Protein AF-A0A1F7ZNK9-F1 (afdb_monomer_lite)

Radius of gyration: 35.62 Å; chains: 1; bounding box: 123×29×44 Å

Foldseek 3Di:
DDDDDDDDDDDDDDDDDDDDDDDDDDDPDDDPPPDPPPPPPPPCDDPVVQVCQQAPDPPAALLEGDAFTFDDCVQPAFWGAYRQLQFIFGQDPRGTHTDGGNNHNPWDDHNNGPIDD

Secondary structure (DSSP, 8-state):
----------------------------------------------HHHHHHHHS--TTS-TTEE-TTSB--GGGTT-EEEETTSSEEEEEETTEEEEEEE-SSTT-EEETTEEEE-

InterPro domains:
  IPR015308 Bubble protein [PF09227] (54-117)
  IPR015308 Bubble protein [cd22742] (54-117)
  IPR036334 Bubble superfamily [SSF103565] (54-117)

Sequence (117 aa):
TKASWTTNNLKSNVVPLNTNTSSTMKATTIFYTLLAATAVSASAVPQNDFEILDTCGAGYGGDQRRTNSPCASSNGDRHFCGCDRTGVVQCKGGKWTEIQDCHSGTCHGGNDGGAVC

Organism: NCBI:txid109264

pLDDT: mean 74.89, std 23.2, range [31.59, 98.56]

Structure (mmCIF, N/CA/C/O backbone):
data_AF-A0A1F7ZNK9-F1
#
_entry.id   AF-A0A1F7ZNK9-F1
#
loop_
_atom_site.group_PDB
_atom_site.id
_atom_site.type_symbol
_atom_site.label_atom_id
_atom_site.label_alt_id
_atom_site.label_comp_id
_atom_site.label_asym_id
_atom_site.label_entity_id
_atom_site.label_seq_id
_atom_site.pdbx_PDB_ins_code
_atom_site.Cartn_x
_atom_site.Cartn_y
_atom_site.Cartn_z
_atom_site.occupancy
_atom_site.B_iso_or_equiv
_atom_site.auth_seq_id
_atom_site.auth_comp_id
_atom_site.auth_asym_id
_atom_site.auth_atom_id
_atom_site.pdbx_PDB_model_num
ATOM 1 N N . THR A 1 1 ? -109.823 1.345 -7.901 1.00 42.72 1 THR A N 1
ATOM 2 C CA . THR A 1 1 ? -108.643 0.513 -7.559 1.00 42.72 1 THR A CA 1
ATOM 3 C C . THR A 1 1 ? -107.895 1.163 -6.405 1.00 42.72 1 THR A C 1
ATOM 5 O O . THR A 1 1 ? -108.017 2.375 -6.270 1.00 42.72 1 THR A O 1
ATOM 8 N N . LYS A 1 2 ? -107.171 0.412 -5.556 1.00 34.88 2 LYS A N 1
ATOM 9 C CA . LYS A 1 2 ? -106.277 0.996 -4.523 1.00 34.88 2 LYS A CA 1
ATOM 10 C C . LYS A 1 2 ? -105.163 1.809 -5.230 1.00 34.88 2 LYS A C 1
ATOM 12 O O . LYS A 1 2 ? -104.760 1.373 -6.302 1.00 34.88 2 LYS A O 1
ATOM 17 N N . ALA A 1 3 ? -104.712 3.006 -4.839 1.00 38.59 3 ALA A N 1
ATOM 18 C CA . ALA A 1 3 ? -104.544 3.704 -3.549 1.00 38.59 3 ALA A CA 1
ATOM 19 C C . ALA A 1 3 ? -103.169 3.500 -2.874 1.00 38.59 3 ALA A C 1
ATOM 21 O O . ALA A 1 3 ? -102.669 2.378 -2.825 1.00 38.59 3 ALA A O 1
ATOM 22 N N . SER A 1 4 ? -102.693 4.580 -2.220 1.00 37.69 4 SER A N 1
ATOM 23 C CA . SER A 1 4 ? -101.709 4.652 -1.105 1.00 37.69 4 SER A CA 1
ATOM 24 C C . SER A 1 4 ? -100.207 4.386 -1.370 1.00 37.69 4 SER A C 1
ATOM 26 O O . SER A 1 4 ? -99.876 3.625 -2.268 1.00 37.69 4 SER A O 1
ATOM 28 N N . TRP A 1 5 ? -99.246 4.955 -0.609 1.00 31.59 5 TRP A N 1
ATOM 29 C CA . TRP A 1 5 ? -99.283 6.001 0.455 1.00 31.59 5 TRP A CA 1
ATOM 30 C C . TRP A 1 5 ? -97.883 6.659 0.657 1.00 31.59 5 TRP A C 1
ATOM 32 O O . TRP A 1 5 ? -96.867 5.997 0.489 1.00 31.59 5 TRP A O 1
ATOM 42 N N . THR A 1 6 ? -97.882 7.913 1.141 1.00 37.34 6 THR A N 1
ATOM 43 C CA . THR A 1 6 ? -96.857 8.641 1.951 1.00 37.34 6 THR A CA 1
ATOM 44 C C . THR A 1 6 ? -95.396 8.847 1.508 1.00 37.34 6 THR A C 1
ATOM 46 O O . THR A 1 6 ? -94.698 7.980 0.999 1.00 37.34 6 THR A O 1
ATOM 49 N N . THR A 1 7 ? -94.925 10.044 1.867 1.00 49.44 7 THR A N 1
ATOM 50 C CA . THR A 1 7 ? -93.542 10.535 1.928 1.00 49.44 7 THR A CA 1
ATOM 51 C C . THR A 1 7 ? -92.747 9.979 3.119 1.00 49.44 7 THR A C 1
ATOM 53 O O . THR A 1 7 ? -93.323 9.526 4.104 1.00 49.44 7 THR A O 1
ATOM 56 N N . ASN A 1 8 ? -91.418 10.144 3.089 1.00 39.19 8 ASN A N 1
ATOM 57 C CA . ASN A 1 8 ? -90.585 10.234 4.294 1.00 39.19 8 ASN A CA 1
ATOM 58 C C . ASN A 1 8 ? -89.520 11.339 4.141 1.00 39.19 8 ASN A C 1
ATOM 60 O O . ASN A 1 8 ? -89.097 11.654 3.031 1.00 39.19 8 ASN A O 1
ATOM 64 N N . ASN A 1 9 ? -89.122 11.950 5.260 1.00 45.28 9 ASN A N 1
ATOM 65 C CA . ASN A 1 9 ? -88.090 12.996 5.340 1.00 45.28 9 ASN A CA 1
ATOM 66 C C . ASN A 1 9 ? -86.701 12.383 5.608 1.00 45.28 9 ASN A C 1
ATOM 68 O O . ASN A 1 9 ? -86.636 11.358 6.278 1.00 45.28 9 ASN A O 1
ATOM 72 N N . LEU A 1 10 ? -85.605 13.052 5.211 1.00 34.53 10 LEU A N 1
ATOM 73 C CA . LEU A 1 10 ? -84.706 13.810 6.119 1.00 34.53 10 LEU A CA 1
ATOM 74 C C . LEU A 1 10 ? -83.434 14.341 5.411 1.00 34.53 10 LEU A C 1
ATOM 76 O O . LEU A 1 10 ? -83.213 14.099 4.228 1.00 34.53 10 LEU A O 1
ATOM 80 N N . LYS A 1 11 ? -82.642 15.152 6.132 1.00 42.97 11 LYS A N 1
ATOM 81 C CA . LYS A 1 11 ? -81.465 15.897 5.640 1.00 42.97 11 LYS A CA 1
ATOM 82 C C . LYS A 1 11 ? -80.131 15.148 5.808 1.00 42.97 11 LYS A C 1
ATOM 84 O O . LYS A 1 11 ? -79.926 14.477 6.809 1.00 42.97 11 LYS A O 1
ATOM 89 N N . SER A 1 12 ? -79.215 15.440 4.879 1.00 49.81 12 SER A N 1
ATOM 90 C CA . SER A 1 12 ? -77.752 15.621 5.016 1.00 49.81 12 SER A CA 1
ATOM 91 C C . SER A 1 12 ? -76.917 14.741 5.965 1.00 49.81 12 SER A C 1
ATOM 93 O O . SER A 1 12 ? -77.010 14.878 7.183 1.00 49.81 12 SER A O 1
ATOM 95 N N . ASN A 1 13 ? -75.863 14.121 5.409 1.00 43.50 13 ASN A N 1
ATOM 96 C CA . ASN A 1 13 ? -74.491 14.623 5.623 1.00 43.50 13 ASN A CA 1
ATOM 97 C C . ASN A 1 13 ? -73.488 14.175 4.528 1.00 43.50 13 ASN A C 1
ATOM 99 O O . ASN A 1 13 ? -73.877 13.505 3.575 1.00 43.50 13 ASN A O 1
ATOM 103 N N . VAL A 1 14 ? -72.241 14.654 4.617 1.00 53.31 14 VAL A N 1
ATOM 104 C CA . VAL A 1 14 ? -71.204 14.688 3.552 1.00 53.31 14 VAL A CA 1
ATOM 105 C C . VAL A 1 14 ? -70.246 13.479 3.592 1.00 53.31 14 VAL A C 1
ATOM 107 O O . VAL A 1 14 ? -69.955 13.025 4.692 1.00 53.31 14 VAL 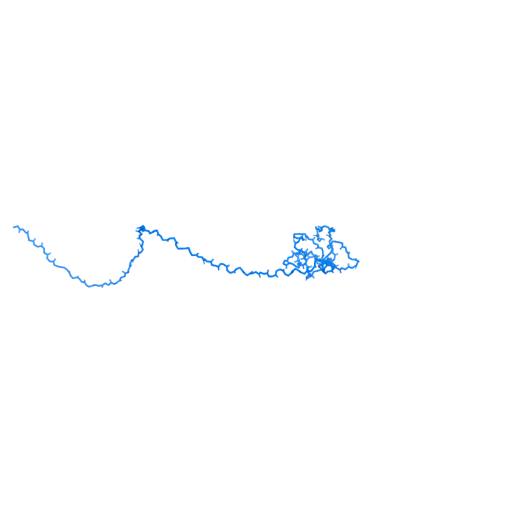A O 1
ATOM 110 N N . VAL A 1 15 ? -69.697 13.029 2.440 1.00 41.62 15 VAL A N 1
ATOM 111 C CA . VAL A 1 15 ? -68.311 12.488 2.225 1.00 41.62 15 VAL A CA 1
ATOM 112 C C . VAL A 1 15 ? -68.092 12.085 0.728 1.00 41.62 15 VAL A C 1
ATOM 114 O O . VAL A 1 15 ? -69.090 11.821 0.057 1.00 41.62 15 VAL A O 1
ATOM 117 N N . PRO A 1 16 ? -66.859 12.107 0.150 1.00 60.56 16 PRO A N 1
ATOM 118 C CA . PRO A 1 16 ? -66.629 12.039 -1.315 1.00 60.56 16 PRO A CA 1
ATOM 119 C C . PRO A 1 16 ? -66.136 10.677 -1.880 1.00 60.56 16 PRO A C 1
ATOM 121 O O . PRO A 1 16 ? -65.835 9.753 -1.130 1.00 60.56 16 PRO A O 1
ATOM 124 N N . LEU A 1 17 ? -65.995 10.580 -3.217 1.00 42.78 17 LEU A N 1
ATOM 125 C CA . LEU A 1 17 ? -65.448 9.428 -3.976 1.00 42.78 17 LEU A CA 1
ATOM 126 C C . LEU A 1 17 ? -64.591 9.902 -5.190 1.00 42.78 17 LEU A C 1
ATOM 128 O O . LEU A 1 17 ? -64.516 11.108 -5.423 1.00 42.78 17 LEU A O 1
ATOM 132 N N . ASN A 1 18 ? -63.887 9.011 -5.918 1.00 41.09 18 ASN A N 1
ATOM 133 C CA . ASN A 1 18 ? -62.693 9.376 -6.717 1.00 41.09 18 ASN A CA 1
ATOM 134 C C . ASN A 1 18 ? -62.417 8.523 -8.000 1.00 41.09 18 ASN A C 1
ATOM 136 O O . ASN A 1 18 ? -62.893 7.396 -8.107 1.00 41.09 18 ASN A O 1
ATOM 140 N N . THR A 1 19 ? -61.518 9.027 -8.870 1.00 43.19 19 THR A N 1
ATOM 141 C CA . THR A 1 19 ? -60.658 8.360 -9.902 1.00 43.19 19 THR A CA 1
ATOM 142 C C . THR A 1 19 ? -61.215 7.688 -11.183 1.00 43.19 19 THR A C 1
ATOM 144 O O . THR A 1 19 ? -61.957 6.724 -11.088 1.00 43.19 19 THR A O 1
ATOM 147 N N . ASN A 1 20 ? -60.600 8.059 -12.337 1.00 43.00 20 ASN A N 1
ATOM 148 C CA . ASN A 1 20 ? -60.267 7.245 -13.549 1.00 43.00 20 ASN A CA 1
ATOM 149 C C . ASN A 1 20 ? -61.437 6.633 -14.386 1.00 43.00 20 ASN A C 1
ATOM 151 O O . ASN A 1 20 ? -62.505 6.384 -13.854 1.00 43.00 20 ASN A O 1
ATOM 155 N N . THR A 1 21 ? -61.388 6.345 -15.705 1.00 43.41 21 THR A N 1
ATOM 156 C CA . THR A 1 21 ? -60.399 6.390 -16.834 1.00 43.41 21 THR A CA 1
ATOM 157 C C . THR A 1 21 ? -61.192 6.273 -18.179 1.00 43.41 21 THR A C 1
ATOM 159 O O . THR A 1 21 ? -62.384 5.997 -18.102 1.00 43.41 21 THR A O 1
ATOM 162 N N . SER A 1 22 ? -60.717 6.386 -19.439 1.00 41.06 22 SER A N 1
ATOM 163 C CA . SER A 1 22 ? -59.427 6.678 -20.126 1.00 41.06 22 SER A CA 1
ATOM 164 C C . SER A 1 22 ? -59.706 7.148 -21.590 1.00 41.06 22 SER A C 1
ATOM 166 O O . SER A 1 22 ? -60.865 7.166 -21.991 1.00 41.06 22 SER A O 1
ATOM 168 N N . SER A 1 23 ? -58.658 7.386 -22.406 1.00 44.84 23 SER A N 1
ATOM 169 C CA . SER A 1 23 ? -58.648 7.526 -23.894 1.00 44.84 23 SER A CA 1
ATOM 170 C C . SER A 1 23 ? -59.412 8.733 -24.500 1.00 44.84 23 SER A C 1
ATOM 172 O O . SER A 1 23 ? -60.594 8.912 -24.264 1.00 44.84 23 SER A O 1
ATOM 174 N N . THR A 1 24 ? -58.858 9.594 -25.370 1.00 44.84 24 THR A N 1
ATOM 175 C CA . THR A 1 24 ? -57.646 9.514 -26.215 1.00 44.84 24 THR A CA 1
ATOM 176 C C . THR A 1 24 ? -57.047 10.914 -26.429 1.00 44.84 24 THR A C 1
ATOM 178 O O . THR A 1 24 ? -57.780 11.826 -26.799 1.00 44.84 24 THR A O 1
ATOM 181 N N . MET A 1 25 ? -55.723 11.088 -26.314 1.00 44.75 25 MET A N 1
ATOM 182 C CA . MET A 1 25 ? -55.027 12.296 -26.795 1.00 44.75 25 MET A CA 1
ATOM 183 C C . MET A 1 25 ? -53.716 11.951 -27.510 1.00 44.75 25 MET A C 1
ATOM 185 O O . MET A 1 25 ? -52.887 11.216 -26.980 1.00 44.75 25 MET A O 1
ATOM 189 N N . LYS A 1 26 ? -53.509 12.530 -28.699 1.00 52.94 26 LYS A N 1
ATOM 190 C CA . LYS A 1 26 ? -52.211 12.560 -29.392 1.00 52.94 26 LYS A CA 1
ATOM 191 C C . LYS A 1 26 ? -51.515 13.890 -29.087 1.00 52.94 26 LYS A C 1
ATOM 193 O O . LYS A 1 26 ? -51.674 14.847 -29.837 1.00 52.94 26 LYS A O 1
ATOM 198 N N . ALA A 1 27 ? -50.770 13.946 -27.987 1.00 56.16 27 ALA A N 1
ATOM 199 C CA . ALA A 1 27 ? -49.962 15.106 -27.609 1.00 56.16 27 ALA A CA 1
ATOM 200 C C . ALA A 1 27 ? -48.624 14.639 -27.013 1.00 56.16 27 ALA A C 1
ATOM 202 O O . ALA A 1 27 ? -48.514 14.366 -25.819 1.00 56.16 27 ALA A O 1
ATOM 203 N N . THR A 1 28 ? -47.616 14.486 -27.871 1.00 61.53 28 THR A N 1
ATOM 204 C CA . THR A 1 28 ? -46.280 14.003 -27.500 1.00 61.53 28 THR A CA 1
ATOM 205 C C . THR A 1 28 ? -45.461 15.127 -26.854 1.00 61.53 28 THR A C 1
ATOM 207 O O . THR A 1 28 ? -44.649 15.770 -27.514 1.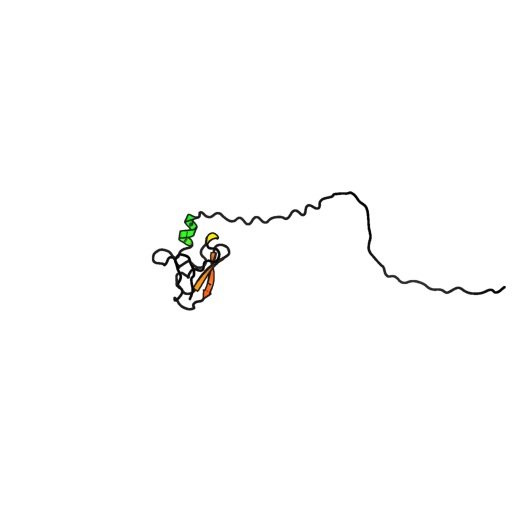00 61.53 28 THR A O 1
ATOM 210 N N . THR A 1 29 ? -45.670 15.380 -25.561 1.00 57.38 29 THR A N 1
ATOM 211 C CA . THR A 1 29 ? -44.907 16.392 -24.808 1.00 57.38 29 THR A CA 1
ATOM 212 C C . THR A 1 29 ? -43.903 15.707 -23.885 1.00 57.38 29 THR A C 1
ATOM 214 O O . THR A 1 29 ? -44.272 15.084 -22.891 1.00 57.38 29 THR A O 1
ATOM 217 N N . ILE A 1 30 ? -42.621 15.785 -24.245 1.00 62.00 30 ILE A N 1
ATOM 218 C CA . ILE A 1 30 ? -41.535 15.049 -23.587 1.00 62.00 30 ILE A CA 1
ATOM 219 C C . ILE A 1 30 ? -41.139 15.757 -22.285 1.00 62.00 30 ILE A C 1
ATOM 221 O O . ILE A 1 30 ? -40.616 16.871 -22.312 1.00 62.00 30 ILE A O 1
ATOM 225 N N . PHE A 1 31 ? -41.331 15.092 -21.143 1.00 57.34 31 PHE A N 1
ATOM 226 C CA . PHE A 1 31 ? -40.788 15.546 -19.861 1.00 57.34 31 PHE A CA 1
ATOM 227 C C . PHE A 1 31 ? -39.280 15.275 -19.798 1.00 57.34 31 PHE A C 1
ATOM 229 O O . PHE A 1 31 ? -38.836 14.222 -19.343 1.00 57.34 31 PHE A O 1
ATOM 236 N N . TYR A 1 32 ? -38.483 16.245 -20.249 1.00 56.16 32 TYR A N 1
ATOM 237 C CA . TYR A 1 32 ? -37.033 16.246 -20.063 1.00 56.16 32 TYR A CA 1
ATOM 238 C C . TYR A 1 32 ? -36.676 16.512 -18.594 1.00 56.16 32 TYR A C 1
ATOM 240 O O . TYR A 1 32 ? -36.419 17.647 -18.191 1.00 56.16 32 TYR A O 1
ATOM 248 N N . THR A 1 33 ? -36.630 15.456 -17.781 1.00 61.00 33 THR A N 1
ATOM 249 C CA . THR A 1 33 ? -35.994 15.501 -16.458 1.00 61.00 33 THR A CA 1
ATOM 250 C C . THR A 1 33 ? -34.485 15.656 -16.636 1.00 61.00 33 THR A C 1
ATOM 252 O O . THR A 1 33 ? -33.770 14.672 -16.835 1.00 61.00 33 THR A O 1
ATOM 255 N N . LEU A 1 34 ? -34.002 16.899 -16.605 1.00 58.78 34 LEU A N 1
ATOM 256 C CA . LEU A 1 34 ? -32.583 17.213 -16.736 1.00 58.78 34 LEU A CA 1
ATOM 257 C C . LEU A 1 34 ? -31.827 16.735 -15.486 1.00 58.78 34 LEU A C 1
ATOM 259 O O . LEU A 1 34 ? -31.762 17.434 -14.476 1.00 58.78 34 LEU A O 1
ATOM 263 N N . LEU A 1 35 ? -31.273 15.523 -15.550 1.00 67.56 35 LEU A N 1
ATOM 264 C CA . LEU A 1 35 ? -30.440 14.976 -14.486 1.00 67.56 35 LEU A CA 1
ATOM 265 C C . LEU A 1 35 ? -29.142 15.790 -14.406 1.00 67.56 35 LEU A C 1
ATOM 267 O O . LEU A 1 35 ? -28.261 15.657 -15.255 1.00 67.56 35 LEU A O 1
ATOM 271 N N . ALA A 1 36 ? -29.038 16.645 -13.389 1.00 56.88 36 ALA A N 1
ATOM 272 C CA . ALA A 1 36 ? -27.850 17.446 -13.125 1.00 56.88 36 ALA A CA 1
ATOM 273 C C . ALA A 1 36 ? -26.696 16.537 -12.673 1.00 56.88 36 ALA A C 1
ATOM 275 O O . ALA A 1 36 ? -26.510 16.280 -11.484 1.00 56.88 36 ALA A O 1
ATOM 276 N N . ALA A 1 37 ? -25.936 16.023 -13.639 1.00 56.69 37 ALA A N 1
ATOM 277 C CA . ALA A 1 37 ? -24.752 15.222 -13.381 1.00 56.69 37 ALA A CA 1
ATOM 278 C C . ALA A 1 37 ? -23.703 16.077 -12.657 1.00 56.69 37 ALA A C 1
ATOM 280 O O . ALA A 1 37 ? -23.063 16.944 -13.254 1.00 56.69 37 ALA A O 1
ATOM 281 N N . THR A 1 38 ? -23.511 15.820 -11.363 1.00 56.66 38 THR A N 1
ATOM 282 C CA . THR A 1 38 ? -22.388 16.367 -10.602 1.00 56.66 38 THR A CA 1
ATOM 283 C C . THR A 1 38 ? -21.106 15.737 -11.129 1.00 56.66 38 THR A C 1
ATOM 285 O O . THR A 1 38 ? -20.717 14.648 -10.702 1.00 56.66 38 THR A O 1
ATOM 288 N N . ALA A 1 39 ? -20.469 16.406 -12.088 1.00 52.09 39 ALA A N 1
ATOM 289 C CA . ALA A 1 39 ? -19.161 16.029 -12.594 1.00 52.09 39 ALA A CA 1
ATOM 290 C C . ALA A 1 39 ? -18.141 16.129 -11.451 1.00 52.09 39 ALA A C 1
ATOM 292 O O . ALA A 1 39 ? -17.625 17.203 -11.146 1.00 52.09 39 ALA A O 1
ATOM 293 N N . VAL A 1 40 ? -17.877 15.000 -10.792 1.00 57.94 40 VAL A N 1
ATOM 294 C CA . VAL A 1 40 ? -16.758 14.880 -9.864 1.00 57.94 40 VAL A CA 1
ATOM 295 C C . VAL A 1 40 ? -15.478 15.033 -10.673 1.00 57.94 40 VAL A C 1
ATOM 297 O O . VAL A 1 40 ? -15.135 14.176 -11.485 1.00 57.94 40 VAL A O 1
ATOM 300 N N . SER A 1 41 ? -14.793 16.159 -10.479 1.00 49.78 41 SER A N 1
ATOM 301 C CA . SER A 1 41 ? -13.497 16.424 -11.093 1.00 49.78 41 SER A CA 1
ATOM 302 C C . SER A 1 41 ? -12.479 15.412 -10.580 1.00 49.78 41 SER A C 1
ATOM 304 O O . SER A 1 41 ? -11.819 15.641 -9.568 1.00 49.78 41 SER A O 1
ATOM 306 N N . ALA A 1 42 ? -12.349 14.288 -11.286 1.00 47.41 42 ALA A N 1
ATOM 307 C CA . ALA A 1 42 ? -11.223 13.383 -11.148 1.00 47.41 42 ALA A CA 1
ATOM 308 C C . ALA A 1 42 ? -9.967 14.156 -11.562 1.00 47.41 42 ALA A C 1
ATOM 310 O O . ALA A 1 42 ? -9.642 14.268 -12.744 1.00 47.41 42 ALA A O 1
ATOM 311 N N . SER A 1 43 ? -9.307 14.767 -10.580 1.00 49.41 43 SER A N 1
ATOM 312 C CA . SER A 1 43 ? -8.077 15.516 -10.782 1.00 49.41 43 SER A CA 1
ATOM 313 C C . SER A 1 43 ? -7.018 14.566 -11.328 1.00 49.41 43 SER A C 1
ATOM 315 O O . SER A 1 43 ? -6.511 13.718 -10.590 1.00 49.41 43 SER A O 1
ATOM 317 N N . ALA A 1 44 ? -6.692 14.713 -12.610 1.00 51.75 44 ALA A N 1
ATOM 318 C CA . ALA A 1 44 ? -5.597 14.010 -13.261 1.00 51.75 44 ALA A CA 1
ATOM 319 C C . ALA A 1 44 ? -4.248 14.548 -12.745 1.00 51.75 44 ALA A C 1
ATOM 321 O O . ALA A 1 44 ? -3.538 15.275 -13.438 1.00 51.75 44 ALA A O 1
ATOM 322 N N . VAL A 1 45 ? -3.928 14.217 -11.492 1.00 56.22 45 VAL A N 1
ATOM 323 C CA . VAL A 1 45 ? -2.581 14.349 -10.927 1.00 56.22 45 VAL A CA 1
ATOM 324 C C . VAL A 1 45 ? -1.633 13.512 -11.804 1.00 56.22 45 VAL A C 1
ATOM 326 O O . VAL A 1 45 ? -2.024 12.412 -12.210 1.00 56.22 45 VAL A O 1
ATOM 329 N N . PRO A 1 46 ? -0.433 14.005 -12.164 1.00 53.53 46 PRO A N 1
ATOM 330 C CA . PRO A 1 46 ? 0.430 13.296 -13.101 1.00 53.53 46 PRO A CA 1
ATOM 331 C C . PRO A 1 46 ? 0.805 11.904 -12.589 1.00 53.53 46 PRO A C 1
ATOM 333 O O . PRO A 1 46 ? 1.151 11.714 -11.426 1.00 53.53 46 PRO A O 1
ATOM 336 N N . GLN A 1 47 ? 0.756 10.912 -13.480 1.00 55.59 47 GLN A N 1
ATOM 337 C CA . GLN A 1 47 ? 0.865 9.500 -13.098 1.00 55.59 47 GLN A CA 1
ATOM 338 C C . GLN A 1 47 ? 2.214 9.141 -12.439 1.00 55.59 47 GLN A C 1
ATOM 340 O O . GLN A 1 47 ? 2.268 8.219 -11.633 1.00 55.59 47 GLN A O 1
ATOM 345 N N . ASN A 1 48 ? 3.273 9.908 -12.727 1.00 54.97 48 ASN A N 1
ATOM 346 C CA . ASN A 1 48 ? 4.602 9.750 -12.122 1.00 54.97 48 ASN A CA 1
ATOM 347 C C . ASN A 1 48 ? 4.667 10.249 -10.664 1.00 54.97 48 ASN A C 1
ATOM 349 O O . ASN A 1 48 ? 5.409 9.691 -9.861 1.00 54.97 48 ASN A O 1
ATOM 353 N N . ASP A 1 49 ? 3.885 11.277 -10.304 1.00 58.56 49 ASP A N 1
ATOM 354 C CA . ASP A 1 49 ? 3.832 11.786 -8.925 1.00 58.56 49 ASP A CA 1
ATOM 355 C C . ASP A 1 49 ? 3.121 10.790 -7.995 1.00 58.56 49 ASP A C 1
ATOM 357 O O . ASP A 1 49 ? 3.413 10.734 -6.801 1.00 58.56 49 ASP A O 1
ATOM 361 N N . PHE A 1 50 ? 2.216 9.965 -8.542 1.00 60.75 50 PHE A N 1
ATOM 362 C CA . PHE A 1 50 ? 1.569 8.894 -7.789 1.00 60.75 50 PHE A CA 1
ATOM 363 C C . PHE A 1 50 ? 2.572 7.848 -7.299 1.00 60.75 50 PHE A C 1
ATOM 365 O O . PHE A 1 50 ? 2.632 7.645 -6.097 1.00 60.75 50 PHE A O 1
ATOM 372 N N . GLU A 1 51 ? 3.375 7.204 -8.156 1.00 61.25 51 GLU A N 1
ATOM 373 C CA . GLU A 1 51 ? 4.224 6.058 -7.747 1.00 61.25 51 GLU A CA 1
ATOM 374 C C . GLU A 1 51 ? 5.193 6.383 -6.590 1.00 61.25 51 GLU A C 1
ATOM 376 O O . GLU A 1 51 ? 5.437 5.553 -5.709 1.00 61.25 51 GLU A O 1
ATOM 381 N N . ILE A 1 52 ? 5.697 7.620 -6.544 1.00 62.47 52 ILE A N 1
ATOM 382 C CA . ILE A 1 52 ? 6.612 8.106 -5.499 1.00 62.47 52 ILE A CA 1
ATOM 383 C C . ILE A 1 52 ? 5.887 8.323 -4.152 1.00 62.47 52 ILE A C 1
ATOM 385 O O . ILE A 1 52 ? 6.508 8.223 -3.094 1.00 62.47 52 ILE A O 1
ATOM 389 N N . LEU A 1 53 ? 4.577 8.594 -4.172 1.00 71.50 53 LEU A N 1
ATOM 390 C CA . LEU A 1 53 ? 3.738 8.797 -2.982 1.00 71.50 53 LEU A CA 1
ATOM 391 C C . LEU A 1 53 ? 2.989 7.518 -2.552 1.00 71.50 53 LEU A C 1
ATOM 393 O O . LEU A 1 53 ? 2.764 7.307 -1.361 1.00 71.50 53 LEU A O 1
ATOM 397 N N . ASP A 1 54 ? 2.613 6.678 -3.516 1.00 77.31 54 ASP A N 1
ATOM 398 C CA . ASP A 1 54 ? 1.966 5.359 -3.411 1.00 77.31 54 ASP A CA 1
ATOM 399 C C . ASP A 1 54 ? 2.845 4.386 -2.599 1.00 77.31 54 ASP A C 1
ATOM 401 O O . ASP A 1 54 ? 2.378 3.669 -1.707 1.00 77.31 54 ASP A O 1
ATOM 405 N N . THR A 1 55 ? 4.156 4.429 -2.849 1.00 87.88 55 THR A N 1
ATOM 406 C CA . THR A 1 55 ? 5.156 3.557 -2.225 1.00 87.88 55 THR A CA 1
ATOM 407 C C . THR A 1 55 ? 5.706 4.088 -0.892 1.00 87.88 55 THR A C 1
ATOM 409 O O . THR A 1 55 ? 5.572 5.250 -0.504 1.00 87.88 55 THR A O 1
ATOM 412 N N . CYS A 1 56 ? 6.352 3.198 -0.137 1.00 93.25 56 CYS A N 1
ATOM 413 C CA . CYS A 1 56 ? 6.946 3.535 1.157 1.00 93.25 56 CYS A CA 1
ATOM 414 C C . CYS A 1 56 ? 8.274 4.309 1.054 1.00 93.25 56 CYS A C 1
ATOM 416 O O . CYS A 1 56 ? 8.651 4.984 2.015 1.00 93.25 56 CYS A O 1
ATOM 418 N N . GLY A 1 57 ? 8.950 4.264 -0.099 1.00 88.06 57 GLY A N 1
ATOM 419 C CA . GLY A 1 57 ? 10.275 4.845 -0.334 1.00 88.06 57 GLY A CA 1
ATOM 420 C C . GLY A 1 57 ? 11.374 3.784 -0.478 1.00 88.06 57 GLY A C 1
ATOM 421 O O . GLY A 1 57 ? 11.100 2.586 -0.555 1.00 88.06 57 GLY A O 1
ATOM 422 N N . ALA A 1 58 ? 12.634 4.220 -0.520 1.00 88.75 58 ALA A N 1
ATOM 423 C CA . ALA A 1 58 ? 13.778 3.319 -0.659 1.00 88.75 58 ALA A CA 1
ATOM 424 C C . ALA A 1 58 ? 13.930 2.378 0.555 1.00 88.75 58 ALA A C 1
ATOM 426 O O . ALA A 1 58 ? 13.742 2.794 1.697 1.00 88.75 58 ALA A O 1
ATOM 427 N N . GLY A 1 59 ? 14.303 1.119 0.299 1.00 87.50 59 GLY A N 1
ATOM 428 C CA . GLY A 1 59 ? 14.515 0.088 1.327 1.00 87.50 59 GLY A CA 1
ATOM 429 C C . GLY A 1 59 ? 13.282 -0.750 1.691 1.00 87.50 59 GLY A C 1
ATOM 430 O O . GLY A 1 59 ? 13.424 -1.716 2.434 1.00 87.50 59 GLY A O 1
ATOM 431 N N . TYR A 1 60 ? 12.103 -0.428 1.153 1.00 92.38 60 TYR A N 1
ATOM 432 C CA . TYR A 1 60 ? 10.873 -1.207 1.341 1.00 92.38 60 TYR A CA 1
ATOM 433 C C . TYR A 1 60 ? 10.639 -2.200 0.193 1.00 92.38 60 TYR A C 1
ATOM 435 O O . TYR A 1 60 ? 11.164 -2.031 -0.909 1.00 92.38 60 TYR A O 1
ATOM 443 N N . GLY A 1 61 ? 9.845 -3.240 0.455 1.00 92.88 61 GLY A N 1
ATOM 444 C CA . GLY A 1 61 ? 9.482 -4.248 -0.544 1.00 92.88 61 GLY A CA 1
ATOM 445 C C . GLY A 1 61 ? 8.471 -3.740 -1.577 1.00 92.88 61 GLY A C 1
ATOM 446 O O . GLY A 1 61 ? 7.675 -2.842 -1.301 1.00 92.88 61 GLY A O 1
ATOM 447 N N . GLY A 1 62 ? 8.459 -4.356 -2.766 1.00 93.81 62 GLY A N 1
ATOM 448 C CA . GLY A 1 62 ? 7.451 -4.079 -3.801 1.00 93.81 62 GLY A CA 1
ATOM 449 C C . GLY A 1 62 ? 6.026 -4.472 -3.386 1.00 93.81 62 GLY A C 1
ATOM 450 O O . GLY A 1 62 ? 5.058 -4.003 -3.984 1.00 93.81 62 GLY A O 1
ATOM 451 N N . ASP A 1 63 ? 5.900 -5.279 -2.332 1.00 95.94 63 ASP A N 1
ATOM 452 C CA . ASP A 1 63 ? 4.656 -5.656 -1.666 1.00 95.94 63 ASP A CA 1
ATOM 453 C C . ASP A 1 63 ? 4.130 -4.593 -0.680 1.00 95.94 63 ASP A C 1
ATOM 455 O O . ASP A 1 63 ? 3.064 -4.786 -0.098 1.00 95.94 63 ASP A O 1
ATOM 459 N N . GLN A 1 64 ? 4.831 -3.466 -0.491 1.00 97.38 64 GLN A N 1
ATOM 460 C CA . GLN A 1 64 ? 4.487 -2.449 0.512 1.00 97.38 64 GLN A CA 1
ATOM 461 C C . GLN A 1 64 ? 3.980 -1.136 -0.094 1.00 97.38 64 GLN A C 1
ATOM 463 O O . GLN A 1 64 ? 4.455 -0.683 -1.138 1.00 97.38 64 GLN A O 1
ATOM 468 N N . ARG A 1 65 ? 3.021 -0.501 0.586 1.00 97.38 65 ARG A N 1
ATOM 469 C CA . ARG A 1 65 ? 2.373 0.762 0.212 1.00 97.38 65 ARG A CA 1
ATOM 470 C C . ARG A 1 65 ? 2.130 1.646 1.430 1.00 97.38 65 ARG A C 1
ATOM 472 O O . ARG A 1 65 ? 2.037 1.177 2.564 1.00 97.38 65 ARG A O 1
ATOM 479 N N . ARG A 1 66 ? 2.061 2.956 1.197 1.00 96.50 66 ARG A N 1
ATOM 480 C CA . ARG A 1 66 ? 1.977 3.959 2.263 1.00 96.50 66 ARG A CA 1
ATOM 481 C C . ARG A 1 66 ? 0.520 4.245 2.621 1.00 96.50 66 ARG A C 1
ATOM 483 O O . ARG A 1 66 ? -0.176 4.950 1.901 1.00 96.50 66 ARG A O 1
ATOM 490 N N . THR A 1 67 ? 0.056 3.727 3.758 1.00 96.12 67 THR A N 1
ATOM 491 C CA . THR A 1 67 ? -1.320 3.930 4.245 1.00 96.12 67 THR A CA 1
ATOM 492 C C . THR A 1 67 ? -1.705 5.418 4.249 1.00 96.12 67 THR A C 1
ATOM 494 O O . THR A 1 67 ? -0.926 6.275 4.666 1.00 96.12 67 THR A O 1
ATOM 497 N N . ASN A 1 68 ? -2.919 5.722 3.784 1.00 94.94 68 ASN A N 1
ATOM 498 C CA . ASN A 1 68 ? -3.476 7.053 3.510 1.00 94.94 68 ASN A CA 1
ATOM 499 C C . ASN A 1 68 ? -2.854 7.850 2.343 1.00 94.94 68 ASN A C 1
ATOM 501 O O . ASN A 1 68 ? -3.364 8.937 2.044 1.00 94.94 68 ASN A O 1
ATOM 505 N N . SER A 1 69 ? -1.815 7.354 1.661 1.00 94.69 69 SER A N 1
ATOM 506 C CA . SER A 1 69 ? -1.277 8.020 0.467 1.00 94.69 69 SER A CA 1
ATOM 507 C C . SER A 1 69 ? -2.150 7.782 -0.779 1.00 94.69 69 SER A C 1
ATOM 509 O O . SER A 1 69 ? -3.011 6.893 -0.765 1.00 94.69 69 SER A O 1
ATOM 511 N N . PRO A 1 70 ? -1.997 8.598 -1.842 1.00 93.88 70 PRO A N 1
ATOM 512 C CA . PRO A 1 70 ? -2.761 8.449 -3.078 1.00 93.88 70 PRO A CA 1
ATOM 513 C C . PRO A 1 70 ? -2.408 7.153 -3.819 1.00 93.88 70 PRO A C 1
ATOM 515 O O . PRO A 1 70 ? -1.244 6.767 -3.849 1.00 93.88 70 PRO A O 1
ATOM 518 N N . CYS A 1 71 ? -3.393 6.528 -4.468 1.00 93.31 71 CYS A N 1
ATOM 519 C CA . CYS A 1 71 ? -3.203 5.309 -5.258 1.00 93.31 71 CYS A CA 1
ATOM 520 C C . CYS A 1 71 ? -3.940 5.362 -6.600 1.00 93.31 71 CYS A C 1
ATOM 522 O O . CYS A 1 71 ? -5.035 5.922 -6.712 1.00 93.31 71 CYS A O 1
ATOM 524 N N . ALA A 1 72 ? -3.351 4.743 -7.626 1.00 90.25 72 ALA A N 1
ATOM 525 C CA . ALA A 1 72 ? -3.971 4.630 -8.944 1.00 90.25 72 ALA A CA 1
ATOM 526 C C . ALA A 1 72 ? -5.123 3.610 -8.936 1.00 90.25 72 ALA A C 1
ATOM 528 O O . ALA A 1 72 ? -4.983 2.510 -8.398 1.00 90.25 72 ALA A O 1
ATOM 529 N N . SER A 1 73 ? -6.244 3.933 -9.590 1.00 87.81 73 SER A N 1
ATOM 530 C CA . SER A 1 73 ? -7.430 3.060 -9.675 1.00 87.81 73 SER A CA 1
ATOM 531 C C . SER A 1 73 ? -7.179 1.731 -10.399 1.00 87.81 73 SER A C 1
ATOM 533 O O . SER A 1 73 ? -7.902 0.765 -10.168 1.00 87.81 73 SER A O 1
ATOM 535 N N . SER A 1 74 ? -6.122 1.650 -11.212 1.00 89.44 74 SER A N 1
ATOM 536 C CA . SER A 1 74 ? -5.616 0.418 -11.831 1.00 89.44 74 SER A CA 1
ATOM 537 C C . SER A 1 74 ? -5.106 -0.627 -10.828 1.00 89.44 74 SER A C 1
ATOM 539 O O . SER A 1 74 ? -4.936 -1.783 -11.207 1.00 89.44 74 SER A O 1
ATOM 541 N N . ASN A 1 75 ? -4.903 -0.265 -9.554 1.00 90.88 75 ASN A N 1
ATOM 542 C CA . ASN A 1 75 ? -4.653 -1.237 -8.488 1.00 90.88 75 ASN A CA 1
ATOM 543 C C . ASN A 1 75 ? -5.896 -2.075 -8.140 1.00 90.88 75 ASN A C 1
ATOM 545 O O . ASN A 1 75 ? -5.733 -3.171 -7.621 1.00 90.88 75 ASN A O 1
ATOM 549 N N . GLY A 1 76 ? -7.116 -1.596 -8.415 1.00 90.88 76 GLY A N 1
ATOM 550 C CA . GLY A 1 76 ? -8.354 -2.356 -8.208 1.00 90.88 76 GLY A CA 1
ATOM 551 C C . GLY A 1 76 ? -8.496 -2.959 -6.803 1.00 90.88 76 GLY A C 1
ATOM 552 O O . GLY A 1 76 ? -8.533 -2.251 -5.797 1.00 90.88 76 GLY A O 1
ATOM 553 N N . ASP A 1 77 ? -8.592 -4.284 -6.745 1.00 95.44 77 ASP A N 1
ATOM 554 C CA . ASP A 1 77 ? -8.694 -5.107 -5.538 1.00 95.44 77 ASP A CA 1
ATOM 555 C C . ASP A 1 77 ? -7.356 -5.699 -5.059 1.00 95.44 77 ASP A C 1
ATOM 557 O O . ASP A 1 77 ? -7.332 -6.497 -4.125 1.00 95.44 77 ASP A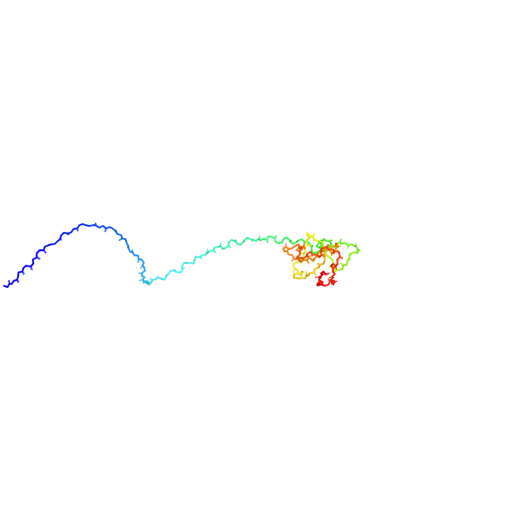 O 1
ATOM 561 N N . ARG A 1 78 ? -6.220 -5.276 -5.627 1.00 97.06 78 ARG A N 1
ATOM 562 C CA . ARG A 1 78 ? -4.893 -5.743 -5.203 1.00 97.06 78 ARG A CA 1
ATOM 563 C C . ARG A 1 78 ? -4.593 -5.293 -3.771 1.00 97.06 78 ARG A C 1
ATOM 565 O O . ARG A 1 78 ? -4.587 -4.100 -3.460 1.00 97.06 78 ARG A O 1
ATOM 572 N N . HIS A 1 79 ? -4.315 -6.269 -2.912 1.00 98.38 79 HIS A N 1
ATOM 573 C CA . HIS A 1 79 ? -3.914 -6.063 -1.523 1.00 98.38 79 HIS A CA 1
ATOM 574 C C . HIS A 1 79 ? -2.391 -5.948 -1.402 1.00 98.38 79 HIS A C 1
ATOM 576 O O . HIS A 1 79 ? -1.669 -6.799 -1.925 1.00 98.38 79 HIS A O 1
ATOM 582 N N . PHE A 1 80 ? -1.920 -4.940 -0.672 1.00 98.31 80 PHE A N 1
ATOM 583 C CA . PHE A 1 80 ? -0.510 -4.695 -0.344 1.00 98.31 80 PHE A CA 1
ATOM 584 C C . PHE A 1 80 ? -0.343 -4.529 1.174 1.00 98.31 80 PHE A C 1
ATOM 586 O O . PHE A 1 80 ? -1.327 -4.365 1.888 1.00 98.31 80 PHE A O 1
ATOM 593 N N . CYS A 1 81 ? 0.881 -4.565 1.691 1.00 98.44 81 CYS A N 1
ATOM 594 C CA . CYS A 1 81 ? 1.160 -4.326 3.108 1.00 98.44 81 CYS A CA 1
ATOM 595 C C . CYS A 1 81 ? 1.390 -2.846 3.417 1.00 98.44 81 CYS A C 1
ATOM 597 O O . CYS A 1 81 ? 1.920 -2.108 2.587 1.00 98.44 81 CYS A O 1
ATOM 599 N N . GLY A 1 82 ? 1.097 -2.430 4.648 1.00 97.62 82 GLY A N 1
ATOM 600 C CA . GLY A 1 82 ? 1.625 -1.187 5.208 1.00 97.62 82 GLY A CA 1
ATOM 601 C C . GLY A 1 82 ? 3.163 -1.173 5.239 1.00 97.62 82 GLY A C 1
ATOM 602 O O . GLY A 1 82 ? 3.830 -2.215 5.204 1.00 97.62 82 GLY A O 1
ATOM 603 N N . CYS A 1 83 ? 3.757 0.019 5.318 1.00 97.00 83 CYS A N 1
ATOM 604 C CA . CYS A 1 83 ? 5.217 0.185 5.374 1.00 97.00 83 CYS A CA 1
ATOM 605 C C . CYS A 1 83 ? 5.855 -0.479 6.608 1.00 97.00 83 CYS A C 1
ATOM 607 O O . CYS A 1 83 ? 6.963 -1.003 6.539 1.00 97.00 83 CYS A O 1
ATOM 609 N N . ASP A 1 84 ? 5.136 -0.490 7.721 1.00 96.38 84 ASP A N 1
ATOM 610 C CA . ASP A 1 84 ? 5.480 -1.134 8.991 1.00 96.38 84 ASP A CA 1
ATOM 611 C C . ASP A 1 84 ? 5.099 -2.628 9.054 1.00 96.38 84 ASP A C 1
ATOM 613 O O . ASP A 1 84 ? 5.410 -3.301 10.035 1.00 96.38 84 ASP A O 1
ATOM 617 N N . ARG A 1 85 ? 4.433 -3.141 8.008 1.00 98.06 85 ARG A N 1
ATOM 618 C CA . ARG A 1 85 ? 3.865 -4.495 7.905 1.00 98.06 85 ARG A CA 1
ATOM 619 C C . ARG A 1 85 ? 2.815 -4.828 8.975 1.00 98.06 85 ARG A C 1
ATOM 621 O O . ARG A 1 85 ? 2.539 -6.007 9.177 1.00 98.06 85 ARG A O 1
ATOM 628 N N . THR A 1 86 ? 2.212 -3.830 9.632 1.00 98.38 86 THR A N 1
ATOM 629 C CA . THR A 1 86 ? 1.201 -4.070 10.684 1.00 98.38 86 THR A CA 1
ATOM 630 C C . THR A 1 86 ? -0.209 -4.288 10.149 1.00 98.38 86 THR A C 1
ATOM 632 O O . THR A 1 86 ? -1.027 -4.846 10.868 1.00 98.38 86 THR A O 1
ATOM 635 N N . GLY A 1 87 ? -0.493 -3.930 8.895 1.00 98.19 87 GLY A N 1
ATOM 636 C CA . GLY A 1 87 ? -1.806 -4.122 8.279 1.00 98.19 87 GLY A CA 1
ATOM 637 C C . GLY A 1 87 ? -1.755 -4.324 6.766 1.00 98.19 87 GLY A C 1
ATOM 638 O O . GLY A 1 87 ? -0.761 -4.012 6.103 1.00 98.19 87 GLY A O 1
ATOM 639 N N . VAL A 1 88 ? -2.855 -4.841 6.221 1.00 98.56 88 VAL A N 1
ATOM 640 C CA . VAL A 1 88 ? -3.112 -4.987 4.784 1.00 98.56 88 VAL A CA 1
ATOM 641 C C . VAL A 1 88 ? -3.897 -3.769 4.292 1.00 98.56 88 VAL A C 1
ATOM 643 O O . VAL A 1 88 ? -4.914 -3.392 4.878 1.00 98.56 88 VAL A O 1
ATOM 646 N N . VAL A 1 89 ? -3.456 -3.171 3.187 1.00 98.31 89 VAL A N 1
ATOM 647 C CA . VAL A 1 89 ? -4.075 -2.015 2.528 1.00 98.31 89 VAL A CA 1
ATOM 648 C C . VAL A 1 89 ? -4.604 -2.363 1.134 1.00 98.31 89 VAL A C 1
ATOM 650 O O . VAL A 1 89 ? -4.023 -3.157 0.396 1.00 98.31 89 VAL A O 1
ATOM 653 N N . GLN A 1 90 ? -5.703 -1.713 0.752 1.00 98.00 90 GLN A N 1
ATOM 654 C CA . GLN A 1 90 ? -6.330 -1.790 -0.569 1.00 98.00 90 GLN A CA 1
ATOM 655 C C . GLN A 1 90 ? -6.562 -0.372 -1.108 1.00 98.00 90 GLN A C 1
ATOM 657 O O . GLN A 1 90 ? -6.871 0.550 -0.348 1.00 98.00 90 GLN A O 1
ATOM 662 N N . CYS A 1 91 ? -6.459 -0.184 -2.424 1.00 96.50 91 CYS A N 1
ATOM 663 C CA . CYS A 1 91 ? -6.747 1.101 -3.054 1.00 96.50 91 CYS A CA 1
ATOM 664 C C . CYS A 1 91 ? -8.264 1.380 -3.051 1.00 96.50 91 CYS A C 1
ATOM 666 O O . CYS A 1 91 ? -9.021 0.776 -3.809 1.00 96.50 91 CYS A O 1
ATOM 668 N N . LYS A 1 92 ? -8.734 2.296 -2.193 1.00 94.88 92 LYS A N 1
ATOM 669 C CA . LYS A 1 92 ? -10.153 2.684 -2.072 1.00 94.88 92 LYS A CA 1
ATOM 670 C C . LYS A 1 92 ? -10.298 4.195 -2.194 1.00 94.88 92 LYS A C 1
ATOM 672 O O . LYS A 1 92 ? -9.586 4.950 -1.542 1.00 94.88 92 LYS A O 1
ATOM 677 N N . GLY A 1 93 ? -11.202 4.653 -3.063 1.00 93.38 93 GLY A N 1
ATOM 678 C CA . GLY A 1 93 ? -11.441 6.088 -3.279 1.00 93.38 93 GLY A CA 1
ATOM 679 C C . GLY A 1 93 ? -10.203 6.886 -3.722 1.00 93.38 93 GLY A C 1
ATOM 680 O O . GLY A 1 93 ? -10.134 8.083 -3.462 1.00 93.38 93 GLY A O 1
ATOM 681 N N . GLY A 1 94 ? -9.214 6.229 -4.343 1.00 92.62 94 GLY A N 1
ATOM 682 C CA . GLY A 1 94 ? -7.937 6.844 -4.720 1.00 92.62 94 GLY A CA 1
ATOM 683 C C . GLY A 1 94 ? -6.915 6.973 -3.584 1.00 92.62 94 GLY A C 1
ATOM 684 O O . GLY A 1 94 ? -5.957 7.728 -3.740 1.00 92.62 94 GLY A O 1
ATOM 685 N N . LYS A 1 95 ? -7.086 6.264 -2.455 1.00 95.81 95 LYS A N 1
ATOM 686 C CA . LYS A 1 95 ? -6.080 6.156 -1.382 1.00 95.81 95 LYS A CA 1
ATOM 687 C C . LYS A 1 95 ? -5.851 4.725 -0.901 1.00 95.81 95 LYS A C 1
ATOM 689 O O . LYS A 1 95 ? -6.792 3.930 -0.844 1.00 95.81 95 LYS A O 1
ATOM 694 N N . TRP A 1 96 ? -4.631 4.423 -0.455 1.00 96.94 96 TRP A N 1
ATOM 695 C CA . TRP A 1 96 ? -4.352 3.197 0.297 1.00 96.94 96 TRP A CA 1
ATOM 696 C C . TRP A 1 96 ? -5.084 3.230 1.632 1.00 96.94 96 TRP A C 1
ATOM 698 O O . TRP A 1 96 ? -4.724 3.972 2.544 1.00 96.94 96 TRP A O 1
ATOM 708 N N . THR A 1 97 ? -6.143 2.436 1.722 1.00 97.56 97 THR A N 1
ATOM 709 C CA . THR A 1 97 ? -6.993 2.320 2.904 1.00 97.56 97 THR A CA 1
ATOM 710 C C . THR A 1 97 ? -6.728 0.970 3.539 1.00 97.56 97 THR A C 1
ATOM 712 O O . THR A 1 97 ? -6.747 -0.046 2.847 1.00 97.56 97 THR A O 1
ATOM 715 N N . GLU A 1 98 ? -6.475 0.956 4.841 1.00 98.19 98 GLU A N 1
ATOM 716 C CA . GLU A 1 98 ? -6.324 -0.282 5.600 1.00 98.19 98 GLU A CA 1
ATOM 717 C C . GLU A 1 98 ? -7.634 -1.080 5.597 1.00 98.19 98 GLU A C 1
ATOM 719 O O . GLU A 1 98 ? -8.729 -0.514 5.665 1.00 98.19 98 GLU A O 1
ATOM 724 N N . ILE A 1 99 ? -7.518 -2.397 5.445 1.00 98.12 99 ILE A N 1
ATOM 725 C CA . ILE A 1 99 ? -8.656 -3.320 5.352 1.00 98.12 99 ILE A CA 1
ATOM 726 C C . ILE A 1 99 ? -8.594 -4.461 6.367 1.00 98.12 99 ILE A C 1
ATOM 728 O O . ILE A 1 99 ? -9.622 -5.084 6.626 1.00 98.12 99 ILE A O 1
ATOM 732 N N . GLN A 1 100 ? -7.416 -4.724 6.931 1.00 98.38 100 GLN A N 1
ATOM 733 C CA . GLN A 1 100 ? -7.177 -5.750 7.937 1.00 98.38 100 GLN A CA 1
ATOM 734 C C . GLN A 1 100 ? -5.932 -5.377 8.747 1.00 98.38 100 GLN A C 1
ATOM 736 O O . GLN A 1 100 ? -4.879 -5.113 8.172 1.00 98.38 100 GLN A O 1
ATOM 741 N N . ASP A 1 101 ? -6.061 -5.399 10.068 1.00 98.12 101 ASP A N 1
ATOM 742 C CA . 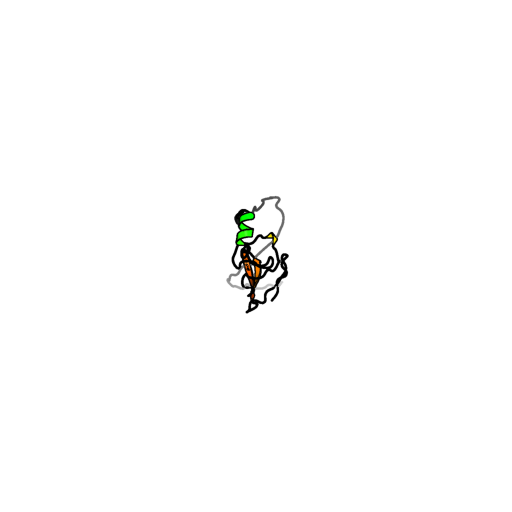ASP A 1 101 ? -4.980 -5.193 11.032 1.00 98.12 101 ASP A CA 1
ATOM 743 C C . ASP A 1 101 ? -4.339 -6.555 11.387 1.00 98.12 101 ASP A C 1
ATOM 745 O O . ASP A 1 101 ? -5.031 -7.471 11.835 1.00 98.12 101 ASP A O 1
ATOM 749 N N . CYS A 1 102 ? -3.027 -6.697 11.180 1.00 97.81 102 CYS A N 1
ATOM 750 C CA . CYS A 1 102 ? -2.215 -7.875 11.521 1.00 97.81 102 CYS A CA 1
ATOM 751 C C . CYS A 1 102 ? -1.654 -7.835 12.960 1.00 97.81 102 CYS A C 1
ATOM 753 O O . CYS A 1 102 ? -0.975 -8.771 13.388 1.00 97.81 102 CYS A O 1
ATOM 755 N N . HIS A 1 103 ? -1.889 -6.746 13.701 1.00 96.31 103 HIS A N 1
ATOM 756 C CA . HIS A 1 103 ? -1.493 -6.462 15.093 1.00 96.31 103 HIS A CA 1
ATOM 757 C C . HIS A 1 103 ? 0.028 -6.437 15.347 1.00 96.31 103 HIS A C 1
ATOM 759 O O . HIS A 1 103 ? 0.488 -6.143 16.452 1.00 96.31 103 HIS A O 1
ATOM 765 N N . SER A 1 104 ? 0.828 -6.780 14.340 1.00 96.19 104 SER A N 1
ATOM 766 C CA . SER A 1 104 ? 2.271 -6.987 14.402 1.00 96.19 104 SER A CA 1
ATOM 767 C C . SER A 1 104 ? 2.850 -6.976 12.985 1.00 96.19 104 SER A C 1
ATOM 769 O O . SER A 1 104 ? 2.112 -7.144 12.018 1.00 96.19 104 SER A O 1
ATOM 771 N N . GLY A 1 105 ? 4.163 -6.775 12.850 1.00 96.75 105 GLY A N 1
ATOM 772 C CA . GLY A 1 105 ? 4.857 -6.615 11.562 1.00 96.75 105 GLY A CA 1
ATOM 773 C C . GLY A 1 105 ? 4.989 -7.883 10.702 1.00 96.75 105 GLY A C 1
ATOM 774 O O . GLY A 1 105 ? 6.064 -8.111 10.149 1.00 96.75 105 GLY A O 1
ATOM 775 N N . THR A 1 106 ? 3.959 -8.735 10.625 1.00 97.06 106 THR A N 1
ATOM 776 C CA . THR A 1 106 ? 3.980 -10.012 9.881 1.00 97.06 106 THR A CA 1
ATOM 777 C C . THR A 1 106 ? 3.464 -9.909 8.4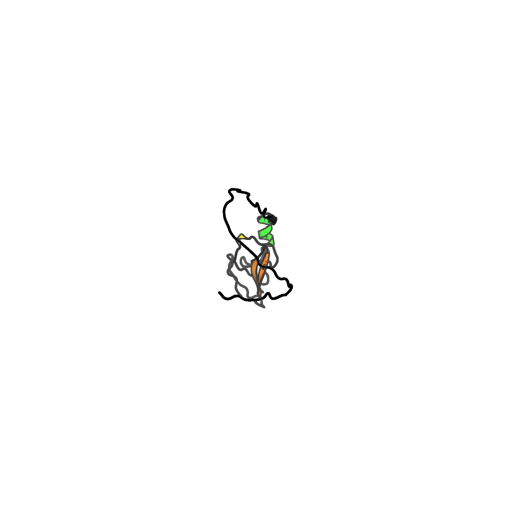51 1.00 97.06 106 THR A C 1
ATOM 779 O O . THR A 1 106 ? 3.668 -10.854 7.687 1.00 97.06 106 THR A O 1
ATOM 782 N N . CYS A 1 107 ? 2.831 -8.794 8.061 1.00 98.38 107 CYS A N 1
ATOM 783 C CA . CYS A 1 107 ? 2.240 -8.678 6.732 1.00 98.38 107 CYS A CA 1
ATOM 784 C C . CYS A 1 107 ? 3.280 -8.929 5.633 1.00 98.38 107 CYS A C 1
ATOM 786 O O . CYS A 1 107 ? 4.353 -8.313 5.623 1.00 98.38 107 CYS A O 1
ATOM 788 N N . HIS A 1 108 ? 2.944 -9.800 4.685 1.00 98.06 108 HIS A N 1
ATOM 789 C CA . HIS A 1 108 ? 3.783 -10.163 3.548 1.00 98.06 108 HIS A CA 1
ATOM 790 C C . HIS A 1 108 ? 2.946 -10.379 2.280 1.00 98.06 108 HIS A C 1
ATOM 792 O O . HIS A 1 108 ? 1.822 -10.872 2.336 1.00 98.06 108 HIS A O 1
ATOM 798 N N . GLY A 1 109 ? 3.499 -10.016 1.120 1.00 96.88 109 GLY A N 1
ATOM 799 C CA . GLY A 1 109 ? 2.881 -10.234 -0.190 1.00 96.88 109 GLY A CA 1
ATOM 800 C C . GLY A 1 109 ? 3.913 -10.292 -1.319 1.00 96.88 109 GLY A C 1
ATOM 801 O O . GLY A 1 109 ? 5.114 -10.402 -1.075 1.00 96.88 109 GLY A O 1
ATOM 802 N N . GLY A 1 110 ? 3.450 -10.209 -2.567 1.00 96.19 110 GLY A N 1
ATOM 803 C CA . GLY A 1 110 ? 4.308 -10.055 -3.744 1.00 96.19 110 GLY A CA 1
ATOM 804 C C . GLY A 1 110 ? 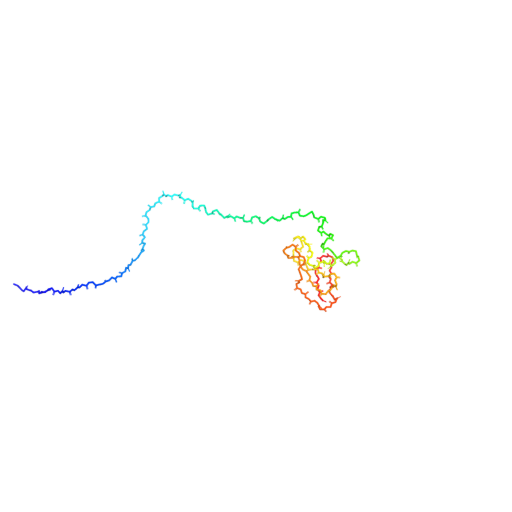4.290 -8.631 -4.306 1.00 96.19 110 GLY A C 1
ATOM 805 O O . GLY A 1 110 ? 3.423 -7.822 -3.977 1.00 96.19 110 GLY A O 1
ATOM 806 N N . ASN A 1 111 ? 5.203 -8.337 -5.237 1.00 94.25 111 ASN A N 1
ATOM 807 C CA . ASN A 1 111 ? 5.207 -7.074 -5.994 1.00 94.25 111 ASN A CA 1
ATOM 808 C C . ASN A 1 111 ? 3.888 -6.834 -6.754 1.00 94.25 111 ASN A C 1
ATOM 810 O O . ASN A 1 111 ? 3.506 -5.692 -7.002 1.00 94.25 111 ASN A O 1
ATOM 814 N N . ASP A 1 112 ? 3.190 -7.916 -7.098 1.00 93.69 112 ASP A N 1
ATOM 815 C CA . ASP A 1 112 ? 1.890 -7.915 -7.761 1.00 93.69 112 ASP A CA 1
ATOM 816 C C . ASP A 1 112 ? 0.688 -7.873 -6.791 1.00 93.69 112 ASP A C 1
ATOM 818 O O . ASP A 1 112 ? -0.463 -7.992 -7.227 1.00 93.69 112 ASP A O 1
ATOM 822 N N . GLY A 1 113 ? 0.939 -7.668 -5.496 1.00 94.44 113 GLY A N 1
ATOM 823 C CA . GLY A 1 113 ? -0.051 -7.676 -4.422 1.00 94.44 113 GLY A CA 1
ATOM 824 C C . GLY A 1 113 ? -0.208 -9.058 -3.784 1.00 94.44 113 GLY A C 1
ATOM 825 O O . GLY A 1 113 ? 0.752 -9.823 -3.673 1.00 94.44 113 GLY A O 1
ATOM 826 N N . GLY A 1 114 ? -1.428 -9.377 -3.347 1.00 97.31 114 GLY A N 1
ATOM 827 C CA . GLY A 1 114 ? -1.732 -10.625 -2.638 1.00 97.31 114 GLY A CA 1
ATOM 828 C C . GLY A 1 114 ? -1.273 -10.630 -1.177 1.00 97.31 114 GLY A C 1
ATOM 829 O O . GLY A 1 114 ? -0.999 -11.697 -0.637 1.00 97.31 114 GLY A O 1
ATOM 830 N N . ALA A 1 115 ? -1.154 -9.453 -0.556 1.00 97.94 115 ALA A N 1
ATOM 831 C CA . ALA A 1 115 ? -0.721 -9.323 0.830 1.00 97.94 115 ALA A CA 1
ATOM 832 C C . ALA A 1 115 ? -1.681 -9.976 1.839 1.00 97.94 115 ALA A C 1
ATOM 834 O O . ALA A 1 115 ? -2.903 -9.824 1.747 1.00 97.94 115 ALA A O 1
ATOM 835 N N . VAL A 1 116 ? -1.091 -10.653 2.825 1.00 97.94 116 VAL A N 1
ATOM 836 C CA . VAL A 1 116 ? -1.747 -11.326 3.955 1.00 97.94 116 VAL A CA 1
ATOM 837 C C . VAL A 1 116 ? -0.954 -11.097 5.246 1.00 97.94 116 VAL A C 1
ATOM 839 O O . VAL A 1 116 ? 0.213 -10.706 5.191 1.00 97.94 116 VAL A O 1
ATOM 842 N N . CYS A 1 117 ? -1.590 -11.345 6.393 1.00 96.94 117 CYS A N 1
ATOM 843 C CA . CYS A 1 117 ? -0.944 -11.405 7.708 1.00 96.94 117 CYS A CA 1
ATOM 844 C C . CYS A 1 117 ? -0.328 -12.788 7.972 1.00 96.94 117 CYS A C 1
ATOM 846 O O . CYS A 1 117 ? 0.742 -12.812 8.624 1.00 96.94 117 CYS A O 1
#